Protein AF-E6X5H9-F1 (afdb_monomer_lite)

Structure (mmCIF, N/CA/C/O backbone):
data_AF-E6X5H9-F1
#
_entry.id   AF-E6X5H9-F1
#
loop_
_atom_site.group_PDB
_atom_site.id
_atom_site.type_symbol
_atom_site.label_atom_id
_atom_site.label_alt_id
_atom_site.label_comp_id
_atom_site.label_asym_id
_atom_site.label_entity_id
_atom_site.label_seq_id
_atom_site.pdbx_PDB_ins_code
_atom_site.Cartn_x
_atom_site.Cartn_y
_atom_site.Cartn_z
_atom_site.occupancy
_atom_site.B_iso_or_equiv
_atom_site.auth_seq_id
_atom_site.auth_comp_id
_atom_site.auth_asym_id
_atom_site.auth_atom_id
_atom_site.pdbx_PDB_model_num
ATOM 1 N N . MET A 1 1 ? 27.350 28.112 -71.046 1.00 41.16 1 MET A N 1
ATOM 2 C CA . MET A 1 1 ? 28.058 26.851 -70.733 1.00 41.16 1 MET A CA 1
ATOM 3 C C . MET A 1 1 ? 28.367 26.857 -69.240 1.00 41.16 1 MET A C 1
ATOM 5 O O . MET A 1 1 ? 28.880 27.851 -68.744 1.00 41.16 1 MET A O 1
ATOM 9 N N . LEU A 1 2 ? 27.885 25.840 -68.528 1.00 39.97 2 LEU A N 1
ATOM 10 C CA . LEU A 1 2 ? 27.612 25.810 -67.086 1.00 39.97 2 LEU A CA 1
ATOM 11 C C . LEU A 1 2 ? 28.868 25.944 -66.200 1.00 39.97 2 LEU A C 1
ATOM 13 O O . LEU A 1 2 ? 29.734 25.077 -66.221 1.00 39.97 2 LEU A O 1
ATOM 17 N N . LYS A 1 3 ? 28.910 26.972 -65.344 1.00 43.16 3 LYS A N 1
ATOM 18 C CA . LYS A 1 3 ? 29.648 26.945 -64.070 1.00 43.16 3 LYS A CA 1
ATOM 19 C C . LYS A 1 3 ? 28.638 26.610 -62.977 1.00 43.16 3 LYS A C 1
ATOM 21 O O . LYS A 1 3 ? 27.985 27.512 -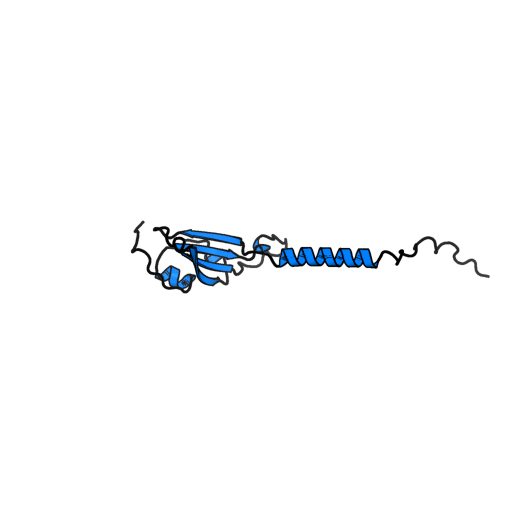62.467 1.00 43.16 3 LYS A O 1
ATOM 26 N N . TYR A 1 4 ? 28.483 25.334 -62.645 1.00 40.59 4 TYR A N 1
ATOM 27 C CA . TYR A 1 4 ? 27.689 24.929 -61.488 1.00 40.59 4 TYR A CA 1
ATOM 28 C C . TYR A 1 4 ? 28.497 24.002 -60.581 1.00 40.59 4 TYR A C 1
ATOM 30 O O . TYR A 1 4 ? 28.922 22.926 -60.982 1.00 40.59 4 TYR A O 1
ATOM 38 N N . ASN A 1 5 ? 28.643 24.471 -59.341 1.00 44.72 5 ASN A N 1
ATOM 39 C CA . ASN A 1 5 ? 28.728 23.688 -58.112 1.00 44.72 5 ASN A CA 1
ATOM 40 C C . ASN A 1 5 ? 29.933 22.759 -57.923 1.00 44.72 5 ASN A C 1
ATOM 42 O O . ASN A 1 5 ? 29.809 21.542 -57.961 1.00 44.72 5 ASN A O 1
ATOM 46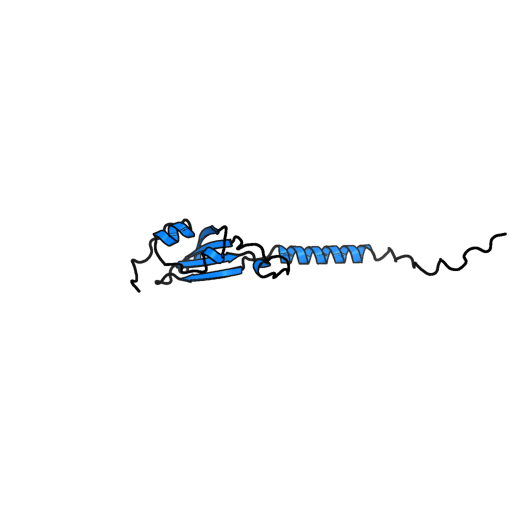 N N . TYR A 1 6 ? 31.067 23.350 -57.533 1.00 42.72 6 TYR A N 1
ATOM 47 C CA . TYR A 1 6 ? 32.203 22.629 -56.938 1.00 42.72 6 TYR A CA 1
ATOM 48 C C . TYR A 1 6 ? 32.220 22.677 -55.391 1.00 42.72 6 TYR A C 1
ATOM 50 O O . TYR A 1 6 ? 33.266 22.491 -54.778 1.00 42.72 6 TYR A O 1
ATOM 58 N N . PHE A 1 7 ? 31.088 22.968 -54.732 1.00 44.97 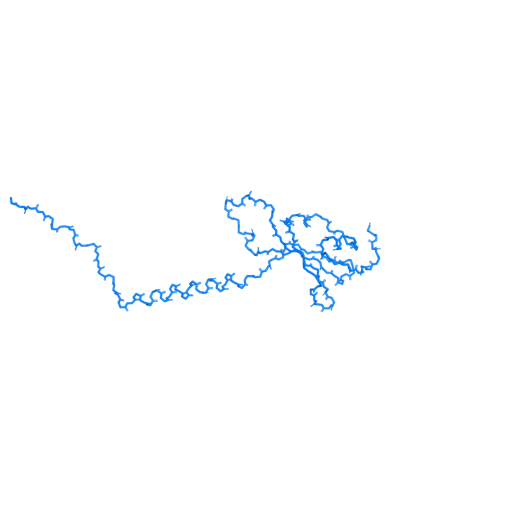7 PHE A N 1
ATOM 59 C CA . PHE A 1 7 ? 31.077 23.297 -53.293 1.00 44.97 7 PHE A CA 1
ATOM 60 C C . PHE A 1 7 ? 30.118 22.495 -52.400 1.00 44.97 7 PHE A C 1
ATOM 62 O O . PHE A 1 7 ? 29.953 22.856 -51.241 1.00 44.97 7 PHE A O 1
ATOM 69 N N . TYR A 1 8 ? 29.531 21.387 -52.866 1.00 44.50 8 TYR A N 1
ATOM 70 C CA . TYR A 1 8 ? 28.517 20.658 -52.078 1.00 44.50 8 TYR A CA 1
ATOM 71 C C . TYR A 1 8 ? 28.855 19.216 -51.672 1.00 44.50 8 TYR A C 1
ATOM 73 O O . TYR A 1 8 ? 27.972 18.481 -51.247 1.00 44.50 8 TYR A O 1
ATOM 81 N N . THR A 1 9 ? 30.121 18.795 -51.726 1.00 43.56 9 THR A N 1
ATOM 82 C CA . THR A 1 9 ? 30.503 17.413 -51.358 1.00 43.56 9 THR A CA 1
ATOM 83 C C . THR A 1 9 ? 31.596 17.338 -50.290 1.00 43.56 9 THR A C 1
ATOM 85 O O . THR A 1 9 ? 32.461 16.470 -50.344 1.00 43.56 9 THR A O 1
ATOM 88 N N . LYS A 1 10 ? 31.576 18.238 -49.300 1.00 43.12 10 LYS A N 1
ATOM 89 C CA . LYS A 1 10 ? 32.414 18.137 -48.084 1.00 43.12 10 LYS A CA 1
ATOM 90 C C . LYS A 1 10 ? 31.599 17.890 -46.803 1.00 43.12 10 LYS A C 1
ATOM 92 O O . LYS A 1 10 ? 32.011 18.310 -45.730 1.00 43.12 10 LYS A O 1
ATOM 97 N N . GLY A 1 11 ? 30.425 17.263 -46.911 1.00 47.97 11 GLY A N 1
ATOM 98 C CA . GLY A 1 11 ? 29.434 17.280 -45.826 1.00 47.97 11 GLY A CA 1
ATOM 99 C C . GLY A 1 11 ? 29.006 15.951 -45.208 1.00 47.97 11 GLY A C 1
ATOM 100 O O . GLY A 1 11 ? 28.302 16.000 -44.211 1.00 47.97 11 GLY A O 1
ATOM 101 N N . LEU A 1 12 ? 29.369 14.787 -45.752 1.00 50.25 12 LEU A N 1
ATOM 102 C CA . LEU A 1 12 ? 28.898 13.496 -45.232 1.00 50.25 12 LEU A CA 1
ATOM 103 C C . LEU A 1 12 ? 29.992 12.443 -45.419 1.00 50.25 12 LEU A C 1
ATOM 105 O O . LEU A 1 12 ? 30.079 11.803 -46.466 1.00 50.25 12 LEU A O 1
ATOM 109 N N . GLU A 1 13 ? 30.852 12.282 -44.413 1.00 50.91 13 GLU A N 1
ATOM 110 C CA . GLU A 1 13 ? 31.666 11.071 -44.325 1.00 50.91 13 GLU A CA 1
ATOM 111 C C . GLU A 1 13 ? 30.727 9.853 -44.230 1.00 50.91 13 GLU A C 1
ATOM 113 O O . GLU A 1 13 ? 29.750 9.894 -43.473 1.00 50.91 13 GLU A O 1
ATOM 118 N N . PRO A 1 14 ? 30.969 8.771 -44.991 1.00 52.50 14 PRO A N 1
ATOM 119 C CA . PRO A 1 14 ? 30.151 7.572 -44.905 1.00 52.50 14 PRO A CA 1
ATOM 120 C C . PRO A 1 14 ? 30.290 6.977 -43.502 1.00 52.50 14 PRO A C 1
ATOM 122 O O . PRO A 1 14 ? 31.354 6.487 -43.120 1.00 52.50 14 PRO A O 1
ATOM 125 N N . TYR A 1 15 ? 29.205 7.029 -42.729 1.00 57.34 15 TYR A N 1
ATOM 126 C CA . TYR A 1 15 ? 29.116 6.410 -41.412 1.00 57.34 15 TYR A CA 1
ATOM 127 C C . TYR A 1 15 ? 29.556 4.941 -41.515 1.00 57.34 15 TYR A C 1
ATOM 129 O O . TYR A 1 15 ? 29.004 4.151 -42.282 1.00 57.34 15 TYR A O 1
ATOM 137 N N . ASN A 1 16 ? 30.630 4.598 -40.804 1.00 58.97 16 ASN A N 1
ATOM 138 C CA . ASN A 1 16 ? 31.352 3.341 -40.966 1.00 58.97 16 ASN A CA 1
ATOM 139 C C . ASN A 1 16 ? 30.478 2.150 -40.515 1.00 58.97 16 ASN A C 1
ATOM 141 O O . ASN A 1 16 ? 30.409 1.818 -39.329 1.00 58.97 16 ASN A O 1
ATOM 145 N N . MET A 1 17 ? 29.809 1.495 -41.475 1.00 62.28 17 MET A N 1
ATOM 146 C CA . MET A 1 17 ? 28.825 0.422 -41.244 1.00 62.28 17 MET A CA 1
ATOM 147 C C . MET A 1 17 ? 29.358 -0.768 -40.433 1.00 62.28 17 MET A C 1
ATOM 149 O O . MET A 1 17 ? 28.581 -1.492 -39.810 1.00 62.28 17 MET A O 1
ATOM 153 N N . LYS A 1 18 ? 30.682 -0.965 -40.380 1.00 62.88 18 LYS A N 1
ATOM 154 C CA . LYS A 1 18 ? 31.311 -2.096 -39.679 1.00 62.88 18 LYS A CA 1
ATOM 155 C C . LYS A 1 18 ? 31.098 -2.096 -38.164 1.00 62.88 18 LYS A C 1
ATOM 157 O O . LYS A 1 18 ? 31.249 -3.149 -37.558 1.00 62.88 18 LYS A O 1
ATOM 162 N N . ASN A 1 19 ? 30.732 -0.967 -37.556 1.00 69.38 19 ASN A N 1
ATOM 163 C CA . ASN A 1 19 ? 30.505 -0.876 -36.108 1.00 69.38 19 ASN A CA 1
ATOM 164 C C . ASN A 1 19 ? 29.050 -0.554 -35.729 1.00 69.38 19 ASN A C 1
ATOM 166 O O . ASN A 1 19 ? 28.726 -0.534 -34.544 1.00 69.38 19 ASN A O 1
ATOM 170 N N . MET A 1 20 ? 28.160 -0.359 -36.708 1.00 76.06 20 MET A N 1
ATOM 171 C CA . MET A 1 20 ? 26.759 0.013 -36.467 1.00 76.06 20 MET A CA 1
ATOM 172 C C . MET A 1 20 ? 25.998 -1.024 -35.653 1.00 76.06 20 MET A C 1
ATOM 174 O O . MET A 1 20 ? 25.259 -0.668 -34.741 1.00 76.06 20 MET A O 1
ATOM 178 N N . TYR A 1 21 ? 26.216 -2.309 -35.939 1.00 82.44 21 TYR A N 1
ATOM 179 C CA . TYR A 1 21 ? 25.552 -3.382 -35.206 1.00 82.44 21 TYR A CA 1
ATOM 180 C C . TYR A 1 21 ? 25.920 -3.368 -33.716 1.00 82.44 21 TYR A C 1
ATOM 182 O O . TYR A 1 21 ? 25.071 -3.667 -32.889 1.00 82.44 21 TYR A O 1
ATOM 190 N N . LYS A 1 22 ? 27.148 -2.959 -33.356 1.00 82.06 22 LYS A N 1
ATOM 191 C CA . LYS A 1 22 ? 27.577 -2.827 -31.954 1.00 82.06 22 LYS A CA 1
ATOM 192 C C . LYS A 1 22 ? 26.868 -1.670 -31.258 1.00 82.06 22 LYS A C 1
ATOM 194 O O . LYS A 1 22 ? 26.491 -1.804 -30.100 1.00 82.06 22 LYS A O 1
ATOM 199 N N . VAL A 1 23 ? 26.663 -0.558 -31.967 1.00 85.31 23 VAL A N 1
ATOM 200 C CA . VAL A 1 23 ? 25.927 0.608 -31.453 1.00 85.31 23 VAL A CA 1
ATOM 201 C C . VAL A 1 23 ? 24.452 0.260 -31.245 1.00 85.31 23 VAL A C 1
ATOM 203 O O . VAL A 1 23 ? 23.915 0.510 -30.171 1.00 85.31 23 VAL A O 1
ATOM 206 N N . ILE A 1 24 ? 23.814 -0.384 -32.227 1.00 88.06 24 ILE A N 1
ATOM 207 C CA . ILE A 1 24 ? 22.414 -0.827 -32.136 1.00 88.06 24 ILE A CA 1
ATOM 208 C C . ILE A 1 24 ? 22.242 -1.856 -31.011 1.00 88.06 24 ILE A C 1
ATOM 210 O O . ILE A 1 24 ? 21.312 -1.743 -30.216 1.00 88.06 24 ILE A O 1
ATOM 214 N N . LEU A 1 25 ? 23.160 -2.822 -30.899 1.00 89.38 25 LEU A N 1
ATOM 215 C CA . LEU A 1 25 ? 23.159 -3.802 -29.813 1.00 89.38 25 LEU A CA 1
ATOM 216 C C . LEU A 1 25 ? 23.306 -3.116 -28.449 1.00 89.38 25 LEU A C 1
ATOM 218 O O . LEU A 1 25 ? 22.569 -3.440 -27.525 1.00 89.38 25 LEU A O 1
ATOM 222 N N . GLY A 1 26 ? 24.204 -2.134 -28.332 1.00 89.75 26 GLY A N 1
ATOM 223 C CA . GLY A 1 26 ? 24.366 -1.341 -27.113 1.00 89.75 26 GLY A CA 1
ATOM 224 C C . GLY A 1 26 ? 23.087 -0.597 -26.725 1.00 89.75 26 GLY A C 1
ATOM 225 O O . GLY A 1 26 ? 22.682 -0.645 -25.568 1.00 89.75 26 GLY A O 1
ATOM 226 N N . ILE A 1 27 ? 22.404 0.019 -27.694 1.00 90.31 27 ILE A N 1
ATOM 227 C CA . ILE A 1 27 ? 21.115 0.691 -27.470 1.00 90.31 27 ILE A CA 1
ATOM 228 C C . ILE A 1 27 ? 20.055 -0.305 -26.986 1.00 90.31 27 ILE A C 1
ATOM 230 O O . ILE A 1 27 ? 19.355 -0.011 -26.020 1.00 90.31 27 ILE A O 1
ATOM 234 N N . LEU A 1 28 ? 19.958 -1.483 -27.608 1.00 91.25 28 LEU A N 1
ATOM 235 C CA . LEU A 1 28 ? 19.006 -2.526 -27.211 1.00 91.25 28 LEU A CA 1
ATOM 236 C C . LEU A 1 28 ? 19.276 -3.055 -25.800 1.00 91.25 28 LEU A C 1
ATOM 238 O O . LEU A 1 28 ? 18.337 -3.234 -25.031 1.00 91.25 28 LEU A O 1
ATOM 242 N N . VAL A 1 29 ? 20.545 -3.260 -25.439 1.00 92.44 29 VAL A N 1
ATOM 243 C CA . VAL A 1 29 ? 20.933 -3.682 -24.086 1.00 92.44 29 VAL A CA 1
ATOM 244 C C . VAL A 1 29 ? 20.591 -2.597 -23.066 1.00 92.44 29 VAL A C 1
ATOM 246 O O . VAL A 1 29 ? 19.981 -2.902 -22.045 1.00 92.44 29 VAL A O 1
ATOM 249 N N . CYS A 1 30 ? 20.898 -1.329 -23.350 1.00 90.31 30 CYS A N 1
ATOM 250 C CA . CYS A 1 30 ? 20.522 -0.213 -22.481 1.00 90.31 30 CYS A CA 1
ATOM 251 C C . CYS A 1 30 ? 18.999 -0.101 -22.314 1.00 90.31 30 CYS A C 1
ATOM 253 O O . CYS A 1 30 ? 18.523 0.055 -21.194 1.00 90.31 30 CYS A O 1
ATOM 255 N N . LEU A 1 31 ? 18.230 -0.235 -23.399 1.00 90.75 31 LEU A N 1
ATOM 256 C CA . LEU A 1 31 ? 16.765 -0.280 -23.358 1.00 90.75 31 LEU A CA 1
ATOM 257 C C . LEU A 1 31 ? 16.258 -1.447 -22.512 1.00 90.75 31 LEU A C 1
ATOM 259 O O . LEU A 1 31 ? 15.377 -1.248 -21.685 1.00 90.75 31 LEU A O 1
ATOM 263 N N . GLY A 1 32 ? 16.830 -2.640 -22.680 1.00 89.19 32 GLY A N 1
ATOM 264 C CA . GLY A 1 32 ? 16.481 -3.819 -21.891 1.00 89.19 32 GLY A CA 1
ATOM 265 C C . GLY A 1 32 ? 16.755 -3.628 -20.401 1.00 89.19 32 GLY A C 1
ATOM 266 O O . GLY A 1 32 ? 15.909 -3.972 -19.583 1.00 89.19 32 GLY A O 1
ATOM 267 N N . ILE A 1 33 ? 17.887 -3.014 -20.042 1.00 87.38 33 ILE A N 1
ATOM 268 C CA . ILE A 1 33 ? 18.212 -2.670 -18.652 1.00 87.38 33 ILE A CA 1
ATOM 269 C C . ILE A 1 33 ? 17.193 -1.668 -18.112 1.00 87.38 33 ILE A C 1
ATOM 271 O O . ILE A 1 33 ? 16.637 -1.898 -17.043 1.00 87.38 33 ILE A O 1
ATOM 275 N N . VAL A 1 34 ? 16.899 -0.591 -18.845 1.00 83.94 34 VAL A N 1
ATOM 276 C CA . VAL A 1 34 ? 15.900 0.399 -18.419 1.00 83.94 34 VAL A CA 1
ATOM 277 C C . VAL A 1 34 ? 14.540 -0.266 -18.231 1.00 83.94 34 VAL A C 1
ATOM 279 O O . VAL A 1 34 ? 13.960 -0.126 -17.166 1.00 83.94 34 VAL A O 1
ATOM 282 N N . LEU A 1 35 ? 14.057 -1.049 -19.197 1.00 81.31 35 LEU A N 1
ATOM 283 C CA . LEU A 1 35 ? 12.782 -1.766 -19.097 1.00 81.31 35 LEU A CA 1
ATOM 284 C C . LEU A 1 35 ? 12.758 -2.763 -17.933 1.00 81.31 35 LEU A C 1
ATOM 286 O O . LEU A 1 35 ? 11.749 -2.861 -17.244 1.00 81.31 35 LEU A O 1
ATOM 290 N N . TYR A 1 36 ? 13.863 -3.462 -17.673 1.00 79.88 36 TYR A N 1
ATOM 291 C CA . TYR A 1 36 ? 13.989 -4.349 -16.520 1.00 79.88 36 TYR A CA 1
ATOM 292 C C . TYR A 1 36 ? 13.877 -3.569 -15.205 1.00 79.88 36 TYR A C 1
ATOM 294 O O . TYR A 1 36 ? 13.070 -3.933 -14.352 1.00 79.88 36 TYR A O 1
ATOM 302 N N . TRP A 1 37 ? 14.594 -2.449 -15.078 1.00 73.6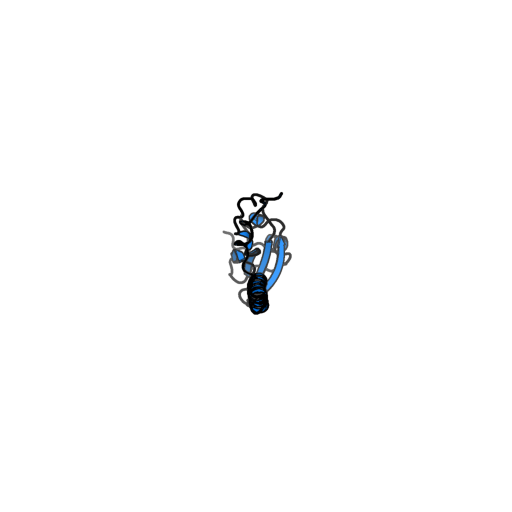2 37 TRP A N 1
ATOM 303 C CA . TRP A 1 37 ? 14.464 -1.525 -13.947 1.00 73.62 37 TRP A CA 1
ATOM 304 C C . TRP A 1 37 ? 13.059 -0.927 -13.827 1.00 73.62 37 TRP A C 1
ATOM 306 O O . TRP A 1 37 ? 12.611 -0.664 -12.715 1.00 73.62 37 TRP A O 1
ATOM 316 N N . LEU A 1 38 ? 12.363 -0.724 -14.952 1.00 65.81 38 LEU A N 1
ATOM 317 C CA . LEU A 1 38 ? 10.969 -0.289 -14.966 1.00 65.81 38 LEU A CA 1
ATOM 318 C C . LEU A 1 38 ? 9.999 -1.403 -14.533 1.00 65.81 38 LEU A C 1
ATOM 320 O O . LEU A 1 38 ? 8.927 -1.125 -14.006 1.00 65.81 38 LEU A O 1
ATOM 324 N N . SER A 1 39 ? 10.353 -2.666 -14.767 1.00 63.06 39 SER A N 1
ATOM 325 C CA . SER A 1 39 ? 9.515 -3.822 -14.433 1.00 63.06 39 SER A CA 1
ATOM 326 C C . SER A 1 39 ? 9.656 -4.273 -12.980 1.00 63.06 39 SER A C 1
ATOM 328 O O . SER A 1 39 ? 8.702 -4.784 -12.405 1.00 63.06 39 SER A O 1
ATOM 330 N N . THR A 1 40 ? 10.816 -4.045 -12.356 1.00 59.62 40 THR A N 1
ATOM 331 C CA . THR A 1 40 ? 11.092 -4.388 -10.949 1.00 59.62 40 THR A CA 1
ATOM 332 C C . THR A 1 40 ? 10.569 -3.344 -9.964 1.00 59.62 40 THR A C 1
ATOM 334 O O . THR A 1 40 ? 10.991 -3.284 -8.808 1.00 59.62 40 THR A O 1
ATOM 337 N N . ILE A 1 41 ? 9.655 -2.491 -10.412 1.00 55.66 41 ILE A N 1
ATOM 338 C CA . ILE A 1 41 ? 9.135 -1.398 -9.609 1.00 55.66 41 ILE A CA 1
ATOM 339 C C . ILE A 1 41 ? 8.127 -1.924 -8.615 1.00 55.66 41 ILE A C 1
ATOM 341 O O . ILE A 1 41 ? 7.015 -2.317 -8.957 1.00 55.66 41 ILE A 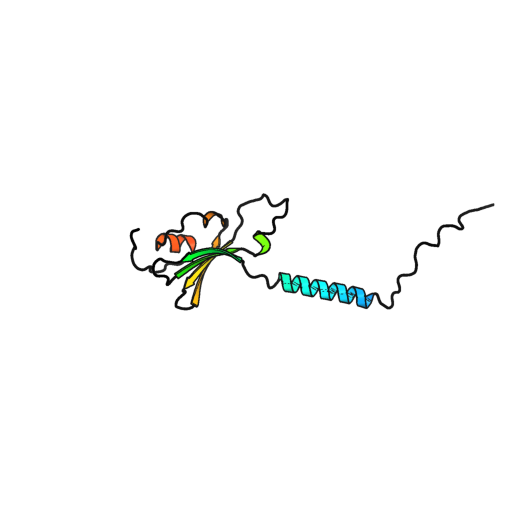O 1
ATOM 345 N N . THR A 1 42 ? 8.546 -1.859 -7.365 1.00 58.53 42 THR A N 1
ATOM 346 C CA . THR A 1 42 ? 7.728 -2.101 -6.194 1.00 58.53 42 THR A CA 1
ATOM 347 C C . THR A 1 42 ? 6.803 -0.922 -5.916 1.00 58.53 42 THR A C 1
ATOM 349 O O . THR A 1 42 ? 7.131 0.240 -6.179 1.00 58.53 42 THR A O 1
ATOM 352 N N . GLU A 1 43 ? 5.626 -1.235 -5.386 1.00 65.06 43 GLU A N 1
ATOM 353 C CA . GLU A 1 43 ? 4.698 -0.260 -4.825 1.00 65.06 43 GLU A CA 1
ATOM 354 C C . GLU A 1 43 ? 5.407 0.500 -3.682 1.00 65.06 43 GLU A C 1
ATOM 356 O O . GLU A 1 43 ? 6.126 -0.089 -2.876 1.00 65.06 43 GLU A O 1
ATOM 361 N N . GLY A 1 44 ? 5.290 1.827 -3.665 1.00 65.44 44 GLY A N 1
ATOM 362 C CA . GLY A 1 44 ? 5.775 2.685 -2.591 1.00 65.44 44 GLY A CA 1
ATOM 363 C C . GLY A 1 44 ? 4.688 2.891 -1.543 1.00 65.44 44 GLY A C 1
ATOM 364 O O . GLY A 1 44 ? 3.529 3.113 -1.889 1.00 65.44 44 GLY A O 1
ATOM 365 N N . GLU A 1 45 ? 5.067 2.828 -0.272 1.00 71.62 45 GLU A N 1
ATOM 366 C CA . GLU A 1 45 ? 4.174 3.073 0.860 1.00 71.62 45 GLU A CA 1
ATOM 367 C C . GLU A 1 45 ? 3.837 4.567 0.968 1.00 71.62 45 GLU A C 1
ATOM 369 O O . GLU A 1 45 ? 4.731 5.413 1.015 1.00 71.62 45 GLU A O 1
ATOM 374 N N . TYR A 1 46 ? 2.543 4.884 0.957 1.00 72.56 46 TYR A N 1
ATOM 375 C CA . TYR A 1 46 ? 1.998 6.237 1.081 1.00 72.56 46 TYR A CA 1
ATOM 376 C C . TYR A 1 46 ? 1.641 6.565 2.534 1.00 72.56 46 TYR A C 1
ATOM 378 O O . TYR A 1 46 ? 1.982 7.629 3.038 1.00 72.56 46 TYR A O 1
ATOM 386 N N . TYR A 1 47 ? 0.979 5.626 3.206 1.00 78.81 47 TYR A N 1
ATOM 387 C CA . TYR A 1 47 ? 0.507 5.755 4.580 1.00 78.81 47 TYR A CA 1
ATOM 388 C C . TYR A 1 47 ? 0.577 4.391 5.255 1.00 78.81 47 TYR A C 1
ATOM 390 O O . TYR A 1 47 ? 0.319 3.385 4.597 1.00 78.81 47 TYR A O 1
ATOM 398 N N . ARG A 1 48 ? 0.865 4.355 6.558 1.00 84.62 48 ARG A N 1
ATOM 399 C CA . ARG A 1 48 ? 0.735 3.153 7.385 1.00 84.62 48 ARG A CA 1
ATOM 400 C C . ARG A 1 48 ? 0.181 3.519 8.751 1.00 84.62 48 ARG A C 1
ATOM 402 O O . ARG A 1 48 ? 0.713 4.396 9.427 1.00 84.62 48 ARG A O 1
ATOM 409 N N . SER A 1 49 ? -0.849 2.794 9.164 1.00 85.75 49 SER A N 1
ATOM 410 C CA . SER A 1 49 ? -1.393 2.799 10.516 1.00 85.75 49 SER A CA 1
ATOM 411 C C . SER A 1 49 ? -1.226 1.415 11.122 1.00 85.75 49 SER A C 1
ATOM 413 O O . SER A 1 49 ? -1.333 0.408 10.423 1.00 85.75 49 SER A O 1
ATOM 415 N N . ARG A 1 50 ? -0.954 1.355 12.423 1.00 87.38 50 ARG A N 1
ATOM 416 C CA . ARG A 1 50 ? -0.908 0.101 13.180 1.00 87.38 50 ARG A CA 1
ATOM 417 C C . ARG A 1 50 ? -2.091 0.039 14.117 1.00 87.38 50 ARG A C 1
ATOM 419 O O . ARG A 1 50 ? -2.471 1.068 14.678 1.00 87.38 50 ARG A O 1
ATOM 426 N N . SER A 1 51 ? -2.636 -1.157 14.281 1.00 85.56 51 SER A N 1
ATOM 427 C CA . SER A 1 51 ? -3.694 -1.403 15.241 1.00 85.56 51 SER A CA 1
ATOM 428 C C . SER A 1 51 ? -3.189 -1.114 16.659 1.00 85.56 51 SER A C 1
ATOM 430 O O . SER A 1 51 ? -1.980 -1.181 16.910 1.00 85.56 51 SER A O 1
ATOM 432 N N . PRO A 1 52 ? -4.071 -0.747 17.604 1.00 81.38 52 PRO A N 1
ATOM 433 C CA . PRO A 1 52 ? -3.645 -0.342 18.945 1.00 81.38 52 PRO A CA 1
ATOM 434 C C . PRO A 1 52 ? -2.902 -1.437 19.728 1.00 81.38 52 PRO A C 1
ATOM 436 O O . PRO A 1 52 ? -2.074 -1.145 20.587 1.00 81.38 52 PRO A O 1
ATOM 439 N N . ASP A 1 53 ? -3.191 -2.696 19.420 1.00 81.69 53 ASP A N 1
ATOM 440 C CA . ASP A 1 53 ? -2.531 -3.903 19.923 1.00 81.69 53 ASP A CA 1
ATOM 441 C C . ASP A 1 53 ? -1.260 -4.280 19.146 1.00 81.69 53 ASP A C 1
ATOM 443 O O . ASP A 1 53 ? -0.468 -5.095 19.615 1.00 81.69 53 ASP A O 1
ATOM 447 N N . GLY A 1 54 ? -1.042 -3.679 17.976 1.00 82.94 54 GLY A N 1
ATOM 448 C CA . GLY A 1 54 ? 0.129 -3.895 17.134 1.00 82.94 54 GLY A CA 1
ATOM 449 C C . GLY A 1 54 ? 0.143 -5.217 16.365 1.00 82.94 54 GLY A C 1
ATOM 450 O O . GLY A 1 54 ? 1.148 -5.488 15.711 1.00 82.94 54 GLY A O 1
ATOM 451 N N . GLN A 1 55 ? -0.925 -6.021 16.424 1.00 86.50 55 GLN A N 1
ATOM 452 C CA . GLN A 1 55 ? -1.033 -7.258 15.649 1.00 86.50 55 GLN A CA 1
ATOM 453 C C . GLN A 1 55 ? -1.214 -6.977 14.157 1.00 86.50 55 GLN A C 1
ATOM 455 O O . GLN A 1 55 ? -0.599 -7.643 13.330 1.00 86.50 55 GLN A O 1
ATOM 460 N N . TYR A 1 56 ? -2.022 -5.978 13.810 1.00 88.25 56 TYR A N 1
ATOM 461 C CA . TYR A 1 56 ? -2.341 -5.664 12.426 1.00 88.25 56 TYR A CA 1
ATOM 462 C C . TYR A 1 56 ? -1.745 -4.324 12.010 1.00 88.25 56 TYR A C 1
ATOM 464 O O . TYR A 1 56 ? -1.640 -3.371 12.789 1.00 88.25 56 TYR A O 1
ATOM 472 N N . SER A 1 57 ? -1.390 -4.215 10.737 1.00 87.50 57 SER A N 1
ATOM 473 C CA . SER A 1 57 ? -1.090 -2.937 10.113 1.00 87.50 57 SER A CA 1
ATOM 474 C C . SER A 1 57 ? -1.851 -2.781 8.812 1.00 87.50 57 SER A C 1
ATOM 476 O O . SER A 1 57 ? -2.056 -3.724 8.053 1.00 87.50 57 SER A O 1
ATOM 478 N N . ILE A 1 58 ? -2.311 -1.559 8.575 1.00 86.31 58 ILE A N 1
ATOM 479 C CA . ILE A 1 58 ? -2.903 -1.166 7.309 1.00 86.31 58 ILE A CA 1
ATOM 480 C C . ILE A 1 58 ? -1.959 -0.178 6.666 1.00 86.31 58 ILE A C 1
ATOM 482 O O . ILE A 1 58 ? -1.629 0.846 7.267 1.00 86.31 58 ILE A O 1
ATOM 486 N N . TYR A 1 59 ? -1.533 -0.467 5.443 1.00 85.38 59 TYR A N 1
ATOM 487 C CA . TYR A 1 59 ? -0.750 0.471 4.659 1.00 85.38 59 TYR A CA 1
ATOM 488 C C . TYR A 1 59 ? -1.376 0.711 3.293 1.00 85.38 59 TYR A C 1
ATOM 490 O O . TYR A 1 59 ? -1.824 -0.208 2.613 1.00 85.38 59 TYR A O 1
ATOM 498 N N . ALA A 1 60 ? -1.402 1.975 2.886 1.00 84.62 60 ALA A N 1
ATOM 499 C CA . ALA A 1 60 ? -1.732 2.342 1.526 1.00 84.62 60 ALA A CA 1
ATOM 500 C C . ALA A 1 60 ? -0.457 2.334 0.693 1.00 84.62 60 ALA A C 1
ATOM 502 O O . ALA A 1 60 ? 0.535 2.970 1.053 1.00 84.62 60 ALA A O 1
ATOM 503 N N . SER A 1 61 ? -0.485 1.630 -0.427 1.00 79.50 61 SER A N 1
ATOM 504 C CA . SER A 1 61 ? 0.596 1.596 -1.394 1.00 79.50 61 SER A CA 1
ATOM 505 C C . SER A 1 61 ? 0.158 2.272 -2.691 1.00 79.50 61 SER A C 1
ATOM 507 O O . SER A 1 61 ? -1.020 2.305 -3.071 1.00 79.50 61 SER A O 1
ATOM 509 N N . ARG A 1 62 ? 1.132 2.831 -3.402 1.00 75.69 62 ARG A N 1
ATOM 510 C CA . ARG A 1 62 ? 0.940 3.327 -4.758 1.00 75.69 62 ARG A CA 1
ATOM 511 C C . ARG A 1 62 ? 2.105 2.947 -5.641 1.00 75.69 62 ARG A C 1
ATOM 513 O O . ARG A 1 62 ? 3.230 2.791 -5.185 1.00 75.69 62 ARG A O 1
ATOM 520 N N . ASN A 1 63 ? 1.865 2.868 -6.945 1.00 67.31 63 ASN A N 1
ATOM 521 C CA . ASN A 1 63 ? 2.953 2.768 -7.906 1.00 67.31 63 ASN A CA 1
ATOM 522 C C . ASN A 1 63 ? 3.981 3.899 -7.667 1.00 67.31 63 ASN A C 1
ATOM 524 O O . ASN A 1 63 ? 3.620 5.078 -7.626 1.00 67.31 63 ASN A O 1
ATOM 528 N N . LYS A 1 64 ? 5.260 3.528 -7.520 1.00 59.22 64 LYS A N 1
ATOM 529 C CA . LYS A 1 64 ? 6.414 4.394 -7.206 1.00 59.22 64 LYS A CA 1
ATOM 530 C C . LYS A 1 64 ? 6.521 5.646 -8.083 1.00 59.22 64 LYS A C 1
ATOM 532 O O . LYS A 1 64 ? 7.100 6.646 -7.664 1.00 59.22 64 LYS A O 1
ATOM 537 N N . TYR A 1 65 ? 5.938 5.617 -9.283 1.00 56.47 65 TYR A N 1
ATOM 538 C CA . TYR A 1 65 ? 5.855 6.767 -10.185 1.00 56.47 65 TYR A CA 1
ATOM 539 C C . TYR A 1 65 ? 4.826 7.829 -9.820 1.00 56.47 65 TYR A C 1
ATOM 541 O 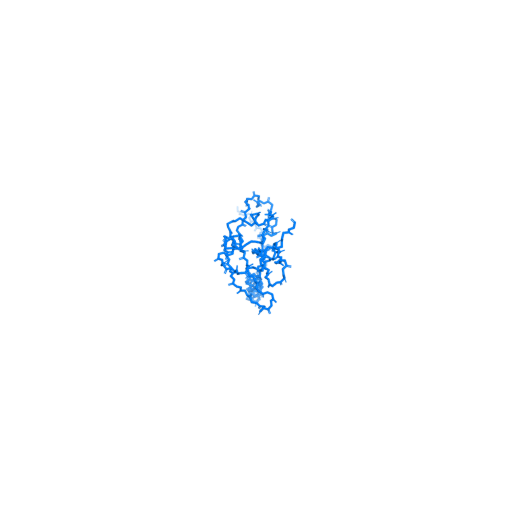O . TYR A 1 65 ? 4.734 8.830 -10.523 1.00 56.47 65 TYR A O 1
ATOM 549 N N . PHE A 1 66 ? 4.089 7.683 -8.720 1.00 55.59 66 PHE A N 1
ATOM 550 C CA . PHE A 1 66 ? 3.202 8.749 -8.265 1.00 55.59 66 PHE A CA 1
ATOM 551 C C . PHE A 1 66 ? 3.943 10.059 -7.997 1.00 55.59 66 PHE A C 1
ATOM 553 O O . PHE A 1 66 ? 3.493 11.120 -8.413 1.00 55.59 66 PHE A O 1
ATOM 560 N N . ASN A 1 67 ? 5.116 9.981 -7.367 1.00 50.78 67 ASN A N 1
ATOM 561 C CA . ASN A 1 67 ? 5.904 11.167 -7.047 1.00 50.78 67 ASN A CA 1
ATOM 562 C C . ASN A 1 67 ? 6.679 11.735 -8.245 1.00 50.78 67 ASN A C 1
ATOM 564 O O . ASN A 1 67 ? 7.443 12.689 -8.076 1.00 50.78 67 ASN A O 1
ATOM 568 N N . PHE A 1 68 ? 6.501 11.193 -9.459 1.00 55.00 68 PHE A N 1
ATOM 569 C CA . PHE A 1 68 ? 6.955 11.899 -10.650 1.00 55.00 68 PHE A CA 1
ATOM 570 C C . PHE A 1 68 ? 6.057 13.107 -10.856 1.00 55.00 68 PHE A C 1
ATOM 572 O O . PHE A 1 68 ? 4.990 13.044 -11.460 1.00 55.00 68 PHE A O 1
ATOM 579 N N . ASN A 1 69 ? 6.544 14.221 -10.324 1.00 49.50 69 ASN A N 1
ATOM 580 C CA . ASN A 1 69 ? 5.989 15.550 -10.457 1.00 49.50 69 ASN A CA 1
ATOM 581 C C . ASN A 1 69 ? 6.180 16.014 -11.913 1.00 49.50 69 ASN A C 1
ATOM 583 O O . ASN A 1 69 ? 7.009 16.873 -12.217 1.00 49.50 69 ASN A O 1
ATOM 587 N N . LEU A 1 70 ? 5.483 15.369 -12.853 1.00 56.31 70 LEU A N 1
ATOM 588 C CA . LEU A 1 70 ? 5.424 15.843 -14.224 1.00 56.31 70 LEU A CA 1
ATOM 589 C C . LEU A 1 70 ? 4.700 17.198 -14.177 1.00 56.31 70 LEU A C 1
ATOM 591 O O . LEU A 1 70 ? 3.605 17.293 -13.623 1.00 56.31 70 LEU A O 1
ATOM 595 N N . PRO A 1 71 ? 5.265 18.268 -14.756 1.00 50.72 71 PRO A N 1
ATOM 596 C CA . PRO A 1 71 ? 4.726 19.626 -14.626 1.00 50.72 71 PRO A CA 1
ATOM 597 C C . PRO A 1 71 ? 3.307 19.806 -15.206 1.00 50.72 71 PRO A C 1
ATOM 599 O O . PRO A 1 71 ? 2.696 20.855 -15.017 1.00 50.72 71 PRO A O 1
ATOM 602 N N . PHE A 1 72 ? 2.765 18.781 -15.873 1.00 53.31 72 PHE A N 1
ATOM 603 C CA . PHE A 1 72 ? 1.416 18.744 -16.438 1.00 53.31 72 PHE A CA 1
ATOM 604 C C . PHE A 1 72 ? 0.457 17.771 -15.725 1.00 53.31 72 PHE A C 1
ATOM 606 O O . PHE A 1 72 ? -0.732 17.765 -16.035 1.00 53.31 72 PHE A O 1
ATOM 613 N N . THR A 1 73 ? 0.910 16.976 -14.748 1.00 52.09 73 THR A N 1
ATOM 614 C CA . THR A 1 73 ? 0.038 16.095 -13.949 1.00 52.09 73 THR A CA 1
ATOM 615 C C . THR A 1 73 ? -0.498 16.839 -12.729 1.00 52.09 73 THR A C 1
ATOM 617 O O . THR A 1 73 ? -0.205 16.504 -11.589 1.00 52.09 73 THR A O 1
ATOM 620 N N . ARG A 1 74 ? -1.311 17.873 -12.968 1.00 44.88 74 ARG A N 1
ATOM 621 C CA . ARG A 1 74 ? -2.214 18.456 -11.956 1.00 44.88 74 ARG A CA 1
ATOM 622 C C . ARG A 1 74 ? -3.602 17.808 -12.005 1.00 44.88 74 ARG A C 1
ATOM 624 O O . ARG A 1 74 ? -4.610 18.483 -11.825 1.00 44.88 74 ARG A O 1
ATOM 631 N N . PHE A 1 75 ? -3.669 16.514 -12.298 1.00 47.03 75 PHE A N 1
ATOM 632 C CA . PHE A 1 75 ? -4.940 15.826 -12.478 1.00 47.03 75 PHE A CA 1
ATOM 633 C C . PHE A 1 75 ? -5.088 14.704 -11.467 1.00 47.03 75 PHE A C 1
ATOM 635 O O . PHE A 1 75 ? -4.517 13.634 -11.638 1.00 47.03 75 PHE A O 1
ATOM 642 N N . GLY A 1 76 ? -5.912 14.994 -10.464 1.00 54.81 76 GLY A N 1
ATOM 643 C CA . GLY A 1 76 ? -6.616 13.995 -9.680 1.00 54.81 76 GLY A CA 1
ATOM 644 C C . GLY A 1 76 ? -5.799 13.365 -8.567 1.00 54.81 76 GLY A C 1
ATOM 645 O O . GLY A 1 76 ? -4.648 12.964 -8.737 1.00 54.81 76 GLY A O 1
ATOM 646 N N . ASP A 1 77 ? -6.464 13.221 -7.426 1.00 63.53 77 ASP A N 1
ATOM 647 C CA . ASP A 1 77 ? -6.175 12.085 -6.575 1.00 63.53 77 ASP A CA 1
ATOM 648 C C . ASP A 1 77 ? -6.305 10.809 -7.420 1.00 63.53 77 ASP A C 1
ATOM 650 O O . ASP A 1 77 ? -7.197 10.697 -8.264 1.00 63.53 77 ASP A O 1
ATOM 654 N N . ALA A 1 78 ? -5.347 9.910 -7.276 1.00 70.19 78 ALA A N 1
ATOM 655 C CA . ALA A 1 78 ? -5.206 8.772 -8.161 1.00 70.19 78 ALA A CA 1
ATOM 656 C C . ALA A 1 78 ? -5.097 7.494 -7.353 1.00 70.19 78 ALA A C 1
ATOM 658 O O . ALA A 1 78 ? -4.605 7.496 -6.222 1.00 70.19 78 ALA A O 1
ATOM 659 N N . GLY A 1 79 ? -5.577 6.422 -7.975 1.00 73.69 79 GLY A N 1
ATOM 660 C CA . GLY A 1 79 ? -5.799 5.164 -7.297 1.00 73.69 79 GLY A CA 1
ATOM 661 C C . GLY A 1 79 ? -4.545 4.573 -6.671 1.00 73.69 79 GLY A C 1
ATOM 662 O O . GLY A 1 79 ? -3.409 4.797 -7.109 1.00 73.69 79 GLY A O 1
ATOM 663 N N . GLY A 1 80 ? -4.789 3.792 -5.634 1.00 81.19 80 GLY A N 1
ATOM 664 C CA . GLY A 1 80 ? -3.791 3.055 -4.884 1.00 81.19 80 GLY A CA 1
ATOM 665 C C . GLY A 1 80 ? -4.347 1.710 -4.456 1.00 81.19 80 GLY A C 1
ATOM 666 O O . GLY A 1 80 ? -5.414 1.277 -4.904 1.00 81.19 80 GLY A O 1
ATOM 667 N N . LYS A 1 81 ? -3.622 1.055 -3.564 1.00 85.62 81 LYS A N 1
ATOM 668 C CA . LYS A 1 81 ? -4.103 -0.132 -2.871 1.00 85.62 81 LYS A CA 1
ATOM 669 C C . LYS A 1 81 ? -3.999 0.076 -1.376 1.00 85.62 81 LYS A C 1
ATOM 671 O O . LYS A 1 81 ? -3.085 0.749 -0.915 1.00 85.62 81 LYS A O 1
ATOM 676 N N . ILE A 1 82 ? -4.927 -0.499 -0.635 1.00 86.44 82 ILE A N 1
ATOM 677 C CA . ILE A 1 82 ? -4.839 -0.657 0.809 1.00 86.44 82 ILE A CA 1
ATOM 678 C C . ILE A 1 82 ? -4.504 -2.117 1.058 1.00 86.44 82 ILE A C 1
ATOM 680 O O . ILE A 1 82 ? -5.169 -3.005 0.532 1.00 86.44 82 ILE A O 1
ATOM 684 N N . HIS A 1 83 ? -3.475 -2.355 1.849 1.00 88.62 83 HIS A N 1
ATOM 685 C CA . HIS A 1 83 ? -3.067 -3.676 2.286 1.00 88.62 83 HIS A CA 1
ATOM 686 C C . HIS A 1 83 ? -3.335 -3.785 3.778 1.00 88.62 83 HIS A C 1
ATOM 688 O O . HIS A 1 83 ? -3.008 -2.867 4.531 1.00 88.62 83 HIS A O 1
ATOM 694 N N . LEU A 1 84 ? -3.923 -4.902 4.182 1.00 88.44 84 LEU A N 1
ATOM 695 C CA . LEU A 1 84 ? -4.034 -5.333 5.563 1.00 88.44 84 LEU A CA 1
ATOM 696 C C . LEU A 1 84 ? -3.001 -6.432 5.792 1.00 88.44 84 LEU A C 1
ATOM 698 O O . LEU A 1 84 ? -2.981 -7.433 5.076 1.00 88.44 84 LEU A O 1
ATOM 702 N N . TYR A 1 85 ? -2.152 -6.238 6.787 1.00 89.81 85 TYR A N 1
ATOM 703 C CA . TYR A 1 85 ? -1.025 -7.101 7.093 1.00 89.81 85 TYR A CA 1
ATOM 704 C C . TYR A 1 85 ? -1.106 -7.561 8.545 1.00 89.81 85 TYR A C 1
ATOM 706 O O . TYR A 1 85 ? -1.380 -6.752 9.432 1.00 89.81 85 TYR A O 1
ATOM 714 N N . ASP A 1 86 ? -0.861 -8.844 8.787 1.00 88.06 86 ASP A N 1
ATOM 715 C CA . ASP A 1 86 ? -0.655 -9.380 10.129 1.00 88.06 86 ASP A CA 1
ATOM 716 C C . ASP A 1 86 ? 0.851 -9.336 10.426 1.00 88.06 86 ASP A C 1
ATOM 718 O O . ASP A 1 86 ? 1.662 -10.006 9.782 1.00 88.06 86 ASP A O 1
ATOM 722 N N . GLU A 1 87 ? 1.239 -8.491 11.378 1.00 87.12 87 GLU A N 1
ATOM 723 C CA . GLU A 1 87 ? 2.629 -8.272 11.782 1.00 87.12 87 GLU A CA 1
ATOM 724 C C . GLU A 1 87 ? 3.168 -9.432 12.645 1.00 87.12 87 GLU A C 1
ATOM 726 O O . GLU A 1 87 ? 4.384 -9.613 12.723 1.00 87.12 87 GLU A O 1
ATOM 731 N N . LEU A 1 88 ? 2.302 -10.239 13.275 1.00 87.31 88 LEU A N 1
ATOM 732 C CA . LEU A 1 88 ? 2.701 -11.410 14.067 1.00 87.31 88 LEU A CA 1
ATOM 733 C C . LEU A 1 88 ? 2.950 -12.629 13.180 1.00 87.31 88 LEU A C 1
ATOM 735 O O . LEU A 1 88 ? 3.948 -13.331 13.357 1.00 87.31 88 LEU A O 1
ATOM 739 N N . GLU A 1 89 ? 2.063 -12.870 12.217 1.00 85.69 89 GLU A N 1
ATOM 740 C CA . GLU A 1 89 ? 2.209 -13.945 11.229 1.00 85.69 89 GLU A CA 1
ATOM 741 C C . GLU A 1 89 ? 3.115 -13.547 10.056 1.00 85.69 89 GLU A C 1
ATOM 743 O O . GLU A 1 89 ? 3.549 -14.403 9.282 1.00 85.69 89 GLU A O 1
ATOM 748 N N . ASN A 1 90 ? 3.449 -12.257 9.954 1.00 86.81 90 ASN A N 1
ATOM 749 C CA . ASN A 1 90 ? 4.257 -11.668 8.893 1.00 86.81 90 ASN A CA 1
ATOM 750 C C . ASN A 1 90 ? 3.703 -12.013 7.499 1.00 86.81 90 ASN A C 1
ATOM 752 O O . ASN A 1 90 ? 4.433 -12.488 6.622 1.00 86.81 90 ASN A O 1
ATOM 756 N N . SER A 1 91 ? 2.397 -11.807 7.318 1.00 85.50 91 SER A N 1
ATOM 757 C CA . SER A 1 91 ? 1.684 -12.142 6.086 1.00 85.50 91 SER A CA 1
ATOM 758 C C . SER A 1 91 ? 0.647 -11.082 5.702 1.00 85.50 91 SER A C 1
ATOM 760 O O . SER A 1 91 ? 0.083 -10.394 6.552 1.00 85.50 91 SER A O 1
ATOM 762 N N . GLU A 1 92 ? 0.410 -10.929 4.396 1.00 87.00 92 GLU A N 1
ATOM 763 C CA . GLU A 1 92 ? -0.670 -10.078 3.890 1.00 87.00 92 GLU A CA 1
ATOM 764 C C . GLU A 1 92 ? -2.001 -10.820 4.040 1.00 87.00 92 GLU A C 1
ATOM 766 O O . GLU A 1 92 ? -2.183 -11.895 3.469 1.00 87.00 92 GLU A O 1
ATOM 771 N N . VAL A 1 93 ? -2.920 -10.230 4.803 1.00 88.31 93 VAL A N 1
ATOM 772 C CA . VAL A 1 93 ? -4.265 -10.766 5.039 1.00 88.31 93 VAL A CA 1
ATOM 773 C C . VAL A 1 93 ? -5.166 -10.441 3.850 1.00 88.31 93 VAL A C 1
ATOM 775 O O . VAL A 1 93 ? -5.867 -11.310 3.340 1.00 88.31 93 VAL A O 1
ATOM 778 N N . SER A 1 94 ? -5.143 -9.185 3.392 1.00 86.44 94 SER A N 1
ATOM 779 C CA . SER A 1 94 ? -5.972 -8.721 2.278 1.00 86.44 94 SER A CA 1
ATOM 780 C C . SER A 1 94 ? -5.354 -7.518 1.570 1.00 86.44 94 SER A C 1
ATOM 782 O O . SER A 1 94 ? -4.608 -6.735 2.161 1.00 86.44 94 SER A O 1
ATOM 784 N N . SER A 1 95 ? -5.718 -7.337 0.301 1.00 86.56 95 SER A N 1
ATOM 785 C CA . SER A 1 95 ? -5.412 -6.141 -0.476 1.00 86.56 95 SER A CA 1
ATOM 786 C C . SER A 1 95 ? -6.641 -5.689 -1.262 1.00 86.56 95 SER A C 1
ATOM 788 O O . SER A 1 95 ? -7.267 -6.465 -1.991 1.00 86.56 95 SER A O 1
ATOM 790 N N . SER A 1 96 ? -6.988 -4.409 -1.139 1.00 83.69 96 SER A N 1
ATOM 791 C CA . SER A 1 96 ? -8.106 -3.781 -1.838 1.00 83.69 96 SER A CA 1
ATOM 792 C C . SER A 1 96 ? -7.613 -2.603 -2.676 1.00 83.69 96 SER A C 1
ATOM 794 O O . SER A 1 96 ? -6.694 -1.881 -2.301 1.00 83.69 96 SER A O 1
ATOM 796 N N . SER A 1 97 ? -8.198 -2.407 -3.857 1.00 81.50 97 SER A N 1
ATOM 797 C CA . SER A 1 97 ? -7.903 -1.226 -4.677 1.00 81.50 97 SER A CA 1
ATOM 798 C C . SER A 1 97 ? -8.809 -0.069 -4.272 1.00 81.50 97 SER A C 1
ATOM 800 O O . SER A 1 97 ? -10.007 -0.265 -4.065 1.00 81.50 97 SER A O 1
ATOM 802 N N . ILE A 1 98 ? -8.237 1.129 -4.206 1.00 78.06 98 ILE A N 1
ATOM 803 C CA . ILE A 1 98 ? -8.960 2.376 -3.966 1.00 78.06 98 ILE A CA 1
ATOM 804 C C . ILE A 1 98 ? -8.789 3.302 -5.161 1.00 78.06 98 ILE A C 1
ATOM 806 O O . ILE A 1 98 ? -7.702 3.400 -5.730 1.00 78.06 98 ILE A O 1
ATOM 810 N N . ASP A 1 99 ? -9.857 4.000 -5.529 1.00 75.69 99 ASP A N 1
ATOM 811 C CA . ASP A 1 99 ? -9.845 4.908 -6.681 1.00 75.69 99 ASP A CA 1
ATOM 812 C C . ASP A 1 99 ? -9.058 6.197 -6.398 1.00 75.69 99 ASP A C 1
ATOM 814 O O . ASP A 1 99 ? -8.543 6.836 -7.316 1.00 75.69 99 ASP A O 1
ATOM 818 N N . MET A 1 100 ? -8.941 6.557 -5.119 1.00 75.94 100 MET A N 1
ATOM 819 C CA . MET A 1 100 ? -8.445 7.841 -4.635 1.00 75.94 100 MET A CA 1
ATOM 820 C C . MET A 1 100 ? -7.627 7.629 -3.352 1.00 75.94 100 MET A C 1
ATOM 822 O O . MET A 1 100 ? -8.184 7.267 -2.317 1.00 75.94 100 MET A O 1
ATOM 826 N N . ILE A 1 101 ? -6.296 7.784 -3.423 1.00 75.25 101 ILE A N 1
ATOM 827 C CA . ILE A 1 101 ? -5.386 7.508 -2.297 1.00 75.25 101 ILE A CA 1
ATOM 828 C C . ILE A 1 101 ? -5.471 8.554 -1.183 1.00 75.25 101 ILE A C 1
ATOM 830 O O . ILE A 1 101 ? -5.239 8.227 -0.021 1.00 75.25 101 ILE A O 1
ATOM 834 N N . SER A 1 102 ? -5.888 9.782 -1.498 1.00 72.69 102 SER A N 1
ATOM 835 C CA . SER A 1 102 ? -6.125 10.826 -0.494 1.00 72.69 102 SER A CA 1
ATOM 836 C C . SER A 1 102 ? -7.285 10.499 0.449 1.00 72.69 102 SER A C 1
ATOM 838 O O . SER A 1 102 ? -7.336 11.041 1.547 1.00 72.69 102 SER A O 1
ATOM 840 N N . TYR A 1 103 ? -8.172 9.559 0.091 1.00 69.75 103 TYR A N 1
ATOM 841 C CA . TYR A 1 103 ? -9.209 9.059 1.005 1.00 69.75 103 TYR A CA 1
ATOM 842 C C . TYR A 1 103 ? -8.646 8.268 2.191 1.00 69.75 103 TYR A C 1
ATOM 844 O O . TYR A 1 103 ? -9.370 8.004 3.149 1.00 69.75 103 TYR A O 1
ATOM 852 N N . VAL A 1 104 ? -7.369 7.886 2.140 1.00 70.38 104 VAL A N 1
ATOM 853 C CA . VAL A 1 104 ? -6.670 7.272 3.275 1.00 70.38 104 VAL A CA 1
ATOM 854 C C . VAL A 1 104 ? -6.084 8.332 4.212 1.00 70.38 104 VAL A C 1
ATOM 856 O O . VAL A 1 104 ? -5.902 8.060 5.393 1.00 70.38 104 VAL A O 1
ATOM 859 N N . ASP A 1 105 ? -5.831 9.547 3.720 1.00 62.62 105 ASP A N 1
ATOM 860 C CA . ASP A 1 105 ? -5.003 10.568 4.381 1.00 62.62 105 ASP A CA 1
ATOM 861 C C . ASP A 1 105 ? -5.734 11.382 5.470 1.00 62.62 105 ASP A C 1
ATOM 863 O O . ASP A 1 105 ? -5.332 12.483 5.837 1.00 62.62 105 ASP A O 1
ATOM 867 N N . GLY A 1 106 ? -6.826 10.845 6.006 1.00 58.72 106 GLY A N 1
ATOM 868 C CA . GLY A 1 106 ? -7.612 11.458 7.068 1.00 58.72 106 GLY A CA 1
ATOM 869 C C . GLY A 1 106 ? -8.212 10.369 7.940 1.00 58.72 106 GLY A C 1
ATOM 870 O O . GLY A 1 106 ? -9.142 9.688 7.519 1.00 58.72 106 GLY A O 1
ATOM 871 N N . ASP A 1 107 ? -7.633 10.207 9.126 1.00 58.88 107 ASP A N 1
ATOM 872 C CA . ASP A 1 107 ? -8.189 9.491 10.272 1.00 58.88 107 ASP A CA 1
ATOM 873 C C . ASP A 1 107 ? -8.725 8.081 9.972 1.00 58.88 107 ASP A C 1
ATOM 875 O O . ASP A 1 107 ? -9.926 7.828 9.981 1.00 58.88 107 ASP A O 1
ATOM 879 N N . PHE A 1 108 ? -7.816 7.130 9.726 1.00 70.75 108 PHE A N 1
ATOM 880 C CA . PHE A 1 108 ? -8.171 5.715 9.822 1.00 70.75 108 PHE A CA 1
ATOM 881 C C . PHE A 1 108 ? -8.456 5.370 11.290 1.00 70.75 108 PHE A C 1
ATOM 883 O O . PHE A 1 108 ? -7.522 5.333 12.101 1.00 70.75 108 PHE A O 1
ATOM 890 N N . TYR A 1 109 ? -9.716 5.103 11.638 1.00 76.94 109 TYR A N 1
ATOM 891 C CA . TYR A 1 109 ? -10.064 4.617 12.969 1.00 76.94 109 TYR A CA 1
ATOM 892 C C . TYR A 1 109 ? -10.060 3.092 12.980 1.00 76.94 109 TYR A C 1
ATOM 894 O O . TYR A 1 109 ? -10.677 2.417 12.157 1.00 76.94 109 TYR A O 1
ATOM 902 N N . TRP A 1 110 ? -9.356 2.523 13.954 1.00 80.69 110 TRP A N 1
ATOM 903 C CA . TRP A 1 110 ? -9.330 1.080 14.146 1.00 80.69 110 TRP A CA 1
ATOM 904 C C . TRP A 1 110 ? -10.655 0.605 14.744 1.00 80.69 110 TRP A C 1
ATOM 906 O O . TRP A 1 110 ? -10.841 0.587 15.959 1.00 80.69 110 TRP A O 1
ATOM 916 N N . SER A 1 111 ? -11.577 0.239 13.858 1.00 82.44 111 SER A N 1
ATOM 917 C CA . SER A 1 111 ? -12.831 -0.447 14.159 1.00 82.44 111 SER A CA 1
ATOM 918 C C . SER A 1 111 ? -13.063 -1.567 13.146 1.00 82.44 111 SER A C 1
ATOM 920 O O . SER A 1 111 ? -12.607 -1.477 12.006 1.00 82.44 111 SER A O 1
ATOM 922 N N . GLU A 1 112 ? -13.762 -2.624 13.558 1.00 82.06 112 GLU A N 1
ATOM 923 C CA . GLU A 1 112 ? -14.065 -3.772 12.690 1.00 82.06 112 GLU A CA 1
ATOM 924 C C . GLU A 1 112 ? -14.842 -3.333 11.440 1.00 82.06 112 GLU A C 1
ATOM 926 O O . GLU A 1 112 ? -14.517 -3.750 10.329 1.00 82.06 112 GLU A O 1
ATOM 931 N N . ASP A 1 113 ? -15.797 -2.411 11.611 1.00 82.81 113 ASP A N 1
ATOM 932 C CA . ASP A 1 113 ? -16.577 -1.826 10.519 1.00 82.81 113 ASP A CA 1
ATOM 933 C C . ASP A 1 113 ? -15.683 -1.075 9.522 1.00 82.81 113 ASP A C 1
ATOM 935 O O . ASP A 1 113 ? -15.794 -1.266 8.309 1.00 82.81 113 ASP A O 1
ATOM 939 N N . GLU A 1 114 ? -14.758 -0.242 10.009 1.00 80.62 114 GLU A N 1
ATOM 940 C CA . GLU A 1 114 ? -13.885 0.544 9.137 1.00 80.62 114 GLU A CA 1
ATOM 941 C C . GLU A 1 114 ? -12.855 -0.324 8.404 1.00 80.62 114 GLU A C 1
ATOM 943 O O . GLU A 1 114 ? -12.624 -0.123 7.205 1.00 80.62 114 GLU A O 1
ATOM 948 N N . VAL A 1 115 ? -12.284 -1.329 9.078 1.00 81.25 115 VAL A N 1
ATOM 949 C CA . VAL A 1 115 ? -11.397 -2.310 8.433 1.00 81.25 115 VAL A CA 1
ATOM 950 C C . VAL A 1 115 ? -12.166 -3.100 7.376 1.00 81.25 115 VAL A C 1
ATOM 952 O O . VAL A 1 115 ? -11.698 -3.207 6.241 1.00 81.25 115 VAL A O 1
ATOM 955 N N . SER A 1 116 ? -13.376 -3.566 7.688 1.00 83.62 116 SER A N 1
ATOM 956 C CA . SER A 1 116 ? -14.218 -4.294 6.737 1.00 83.62 116 SER A CA 1
ATOM 957 C C . SER A 1 116 ? -14.574 -3.450 5.515 1.00 83.62 116 SER A C 1
ATOM 959 O O . SER A 1 116 ? -14.471 -3.920 4.382 1.00 83.62 116 SER A O 1
ATOM 961 N N . MET A 1 117 ? -14.904 -2.171 5.697 1.00 80.06 117 MET A N 1
ATOM 962 C CA . MET A 1 117 ? -15.220 -1.277 4.581 1.00 80.06 117 MET A CA 1
ATOM 963 C C . MET A 1 117 ? -14.006 -0.970 3.695 1.00 80.06 117 MET A C 1
ATOM 965 O O . MET A 1 117 ? -14.136 -0.946 2.468 1.00 80.06 117 MET A O 1
ATOM 969 N N . LYS A 1 118 ? -12.832 -0.720 4.291 1.00 77.75 118 LYS A N 1
ATOM 970 C CA . LYS A 1 118 ? -11.635 -0.266 3.561 1.00 77.75 118 LYS A CA 1
ATOM 971 C C . LYS A 1 118 ? -10.787 -1.427 3.030 1.00 77.75 118 LYS A C 1
ATOM 973 O O . LYS A 1 118 ? -10.431 -1.427 1.853 1.00 77.75 118 LYS A O 1
ATOM 978 N N . ALA A 1 119 ? -10.496 -2.432 3.853 1.00 75.69 119 ALA A N 1
ATOM 979 C CA . ALA A 1 119 ? -9.696 -3.607 3.486 1.00 75.69 119 ALA A CA 1
ATOM 980 C C . ALA A 1 119 ? -10.530 -4.759 2.894 1.00 75.69 119 ALA A C 1
ATOM 982 O O . ALA A 1 119 ? -9.957 -5.735 2.413 1.00 75.69 119 ALA A O 1
ATOM 983 N N . ARG A 1 120 ? -11.871 -4.641 2.887 1.00 77.06 120 ARG A N 1
ATOM 984 C CA . ARG A 1 120 ? -12.812 -5.691 2.442 1.00 77.06 120 ARG A CA 1
ATOM 985 C C . ARG A 1 120 ? -12.670 -7.009 3.202 1.00 77.06 120 ARG A C 1
ATOM 987 O O . ARG A 1 120 ? -13.067 -8.048 2.688 1.00 77.06 120 ARG A O 1
ATOM 994 N N . GLU A 1 121 ? -12.143 -6.937 4.418 1.00 79.06 121 GLU A N 1
ATOM 995 C CA . GLU A 1 121 ? -11.859 -8.090 5.259 1.00 79.06 121 GLU A CA 1
ATOM 996 C C . GLU A 1 121 ? -12.429 -7.859 6.654 1.00 79.06 121 GLU A C 1
ATOM 998 O O . GLU A 1 121 ? -12.256 -6.786 7.231 1.00 79.06 121 GLU A O 1
ATOM 1003 N N . ALA A 1 122 ? -13.121 -8.857 7.196 1.00 75.62 122 ALA A N 1
ATOM 1004 C CA . ALA A 1 122 ? -13.596 -8.817 8.570 1.00 75.62 122 ALA A CA 1
ATOM 1005 C C . ALA A 1 122 ? -12.534 -9.453 9.472 1.00 75.62 122 ALA A C 1
ATOM 1007 O O . ALA A 1 122 ? -12.332 -10.664 9.427 1.00 75.62 122 ALA A O 1
ATOM 1008 N N . ILE A 1 123 ? -11.869 -8.635 10.284 1.00 76.56 123 ILE A N 1
ATOM 1009 C CA . ILE A 1 123 ? -10.953 -9.105 11.326 1.00 76.56 123 ILE A CA 1
ATOM 1010 C C . ILE A 1 123 ? -11.532 -8.791 12.698 1.00 76.56 123 ILE A C 1
ATOM 1012 O O . ILE A 1 123 ? -12.180 -7.762 12.880 1.00 76.56 123 ILE A O 1
ATOM 1016 N N . ASP A 1 124 ? -11.276 -9.678 13.652 1.00 75.50 124 ASP A N 1
ATOM 1017 C CA . ASP A 1 124 ? -11.646 -9.479 15.050 1.00 75.50 124 ASP A CA 1
ATOM 1018 C C . ASP A 1 124 ? -10.543 -8.625 15.691 1.00 75.50 124 ASP A C 1
ATOM 1020 O O . ASP A 1 124 ? -9.411 -9.083 15.881 1.00 75.50 124 ASP A O 1
ATOM 1024 N N . LEU A 1 125 ? -10.831 -7.347 15.940 1.00 71.38 125 LEU A N 1
ATOM 1025 C CA . LEU A 1 125 ? -9.891 -6.459 16.622 1.00 71.38 125 LEU A CA 1
ATOM 1026 C C . LEU A 1 125 ? -10.053 -6.642 18.135 1.00 71.38 125 LEU A C 1
ATOM 1028 O O . LEU A 1 125 ? -11.173 -6.814 18.623 1.00 71.38 125 LEU A O 1
ATOM 1032 N N . PRO A 1 126 ? -8.978 -6.558 18.938 1.00 64.81 126 PRO A N 1
ATOM 1033 C CA . PRO A 1 126 ? -9.152 -6.552 20.381 1.00 64.81 126 PRO A CA 1
ATOM 1034 C C . PRO A 1 126 ? -10.040 -5.371 20.777 1.00 64.81 126 PRO A C 1
ATOM 1036 O O . PRO A 1 126 ? -9.762 -4.214 20.458 1.00 64.81 126 PRO A O 1
ATOM 1039 N N . ARG A 1 127 ? -11.150 -5.706 21.443 1.00 53.81 127 ARG A N 1
ATOM 1040 C CA . ARG A 1 127 ? -12.270 -4.803 21.730 1.00 53.81 127 ARG A CA 1
ATOM 1041 C C . ARG A 1 127 ? -11.798 -3.446 22.251 1.00 53.81 127 ARG A C 1
ATOM 1043 O O . ARG A 1 127 ? -11.156 -3.381 23.296 1.00 53.81 127 ARG A O 1
ATOM 1050 N N . HIS A 1 128 ? -12.198 -2.401 21.525 1.00 50.06 128 HIS A N 1
ATOM 1051 C CA . HIS A 1 128 ? -12.173 -0.972 21.853 1.00 50.06 128 HIS A CA 1
ATOM 1052 C C . HIS A 1 128 ? -11.171 -0.529 22.930 1.00 50.06 128 HIS A C 1
ATOM 1054 O O . HIS A 1 128 ? -11.470 -0.545 24.126 1.00 50.06 128 HIS A O 1
ATOM 1060 N N . ILE A 1 129 ? -10.044 0.041 22.497 1.00 47.97 129 ILE A N 1
ATOM 1061 C CA . ILE A 1 129 ? -9.352 1.038 23.316 1.00 47.97 129 ILE A CA 1
ATOM 1062 C C . ILE A 1 129 ? -10.093 2.360 23.098 1.00 47.97 129 ILE A C 1
ATOM 1064 O O . ILE A 1 129 ? -9.906 3.021 22.081 1.00 47.97 129 ILE A O 1
ATOM 1068 N N . ASN A 1 130 ? -10.990 2.709 24.026 1.00 42.25 130 ASN A N 1
ATOM 1069 C CA . ASN A 1 130 ? -11.506 4.076 24.127 1.00 42.25 130 ASN A CA 1
ATOM 1070 C C . ASN A 1 130 ? -10.307 5.006 24.363 1.00 42.25 130 ASN A C 1
ATOM 1072 O O . ASN A 1 130 ? -9.623 4.857 25.378 1.00 42.25 130 ASN A O 1
ATOM 1076 N N . ILE A 1 131 ? -10.057 5.922 23.427 1.00 43.44 131 ILE A N 1
ATOM 1077 C CA . ILE A 1 131 ? -9.122 7.042 23.593 1.00 43.44 131 ILE A CA 1
ATOM 1078 C C . ILE A 1 131 ? -9.922 8.248 24.077 1.00 43.44 131 ILE A C 1
ATOM 1080 O O . ILE A 1 131 ? -10.980 8.522 23.465 1.00 43.44 131 ILE A O 1
#

Sequence (131 aa):
MLKYNYFYTKGLEPYNMKNMYKVILGILVCLGIVLYWLSTITEGEYYRSRSPDGQYSIYASRNKYFNFNLPFTRFGDAGGKIHLYDELENSEVSSSSIDMISYVDGDFYWSEDEVSMKAREAIDLPRHINI

Foldseek 3Di:
DDPDDPDPPPPDDDDDPPCVVVVVVVVVVVVVVVVVVVVPFDWDWDDKDAAPVRQKMKTKTHGPCPPVPPVPPPDAQAKTKIWIAGPVVRGTPAIDIDGGSCVVVDDDDPDQVSCCVRRVDRDDGDPDPDD

pLDDT: mean 71.21, std 15.53, range [39.97, 92.44]

Secondary structure (DSSP, 8-state):
-----SSS-SS-----GGGHHHHHHHHHHHHHHHHHHHHT-PEEEEEEEE-TTSSEEEEEEEEGGGG---TT-------EEEEEEETTTTEEEEEEEES-GGGGSS-----HHHHHHHHS------S----

Organism: Cellulophaga algicola (strain DSM 14237 / IC166 / ACAM 630) (NCBI:txid688270)

Radius of gyration: 28.04 Å; chains: 1; bounding box: 49×41×95 Å